Protein AF-A0A2W6VWK5-F1 (afdb_monomer_lite)

Structure (mmCIF, N/CA/C/O backbone):
data_AF-A0A2W6VWK5-F1
#
_entry.id   AF-A0A2W6VWK5-F1
#
loop_
_atom_site.group_PDB
_atom_site.id
_atom_site.type_symbol
_atom_site.label_atom_id
_atom_site.label_alt_id
_atom_site.label_comp_id
_atom_site.label_asym_id
_atom_site.label_entity_id
_atom_site.label_seq_id
_atom_site.pdbx_PDB_ins_code
_atom_site.Cartn_x
_atom_site.Cartn_y
_atom_site.Cartn_z
_atom_site.occupancy
_atom_site.B_iso_or_equiv
_atom_site.auth_seq_id
_atom_site.auth_comp_id
_atom_site.auth_asym_id
_atom_site.auth_atom_id
_atom_site.pdbx_PDB_model_num
ATOM 1 N N . THR A 1 1 ? 7.954 -11.097 17.289 1.00 69.50 1 THR A N 1
ATOM 2 C CA . THR A 1 1 ? 7.941 -9.858 16.477 1.00 69.50 1 THR A CA 1
ATOM 3 C C . THR A 1 1 ? 6.662 -9.106 16.772 1.00 69.50 1 THR A C 1
ATOM 5 O O . THR A 1 1 ? 5.590 -9.660 16.573 1.00 69.50 1 THR A O 1
ATOM 8 N N . LEU A 1 2 ? 6.759 -7.898 17.334 1.00 90.12 2 LEU A N 1
ATOM 9 C CA . LEU A 1 2 ? 5.585 -7.124 17.750 1.00 90.12 2 LEU A CA 1
ATOM 10 C C . LEU A 1 2 ? 5.021 -6.359 16.552 1.00 90.12 2 LEU A C 1
ATOM 12 O O . LEU A 1 2 ? 5.626 -5.398 16.084 1.00 90.12 2 LEU A O 1
ATOM 16 N N . TRP A 1 3 ? 3.873 -6.804 16.061 1.00 95.81 3 TRP A N 1
ATOM 17 C CA . TRP A 1 3 ? 3.056 -6.037 15.131 1.00 95.81 3 TRP A CA 1
ATOM 18 C C . TRP A 1 3 ? 2.143 -5.112 15.926 1.00 95.81 3 TRP A C 1
ATOM 20 O O . TRP A 1 3 ? 1.571 -5.524 16.936 1.00 95.81 3 TRP A O 1
ATOM 30 N N . ARG A 1 4 ? 1.986 -3.869 15.473 1.00 96.19 4 ARG A N 1
ATOM 31 C CA . ARG A 1 4 ? 0.983 -2.950 16.020 1.00 96.19 4 ARG A CA 1
ATOM 32 C C . ARG A 1 4 ? -0.165 -2.833 15.034 1.00 96.19 4 ARG A C 1
ATOM 34 O O . ARG A 1 4 ? 0.084 -2.650 13.849 1.00 96.19 4 ARG A O 1
ATOM 41 N N . VAL A 1 5 ? -1.395 -2.902 15.528 1.00 96.00 5 VAL A N 1
ATOM 42 C CA . VAL A 1 5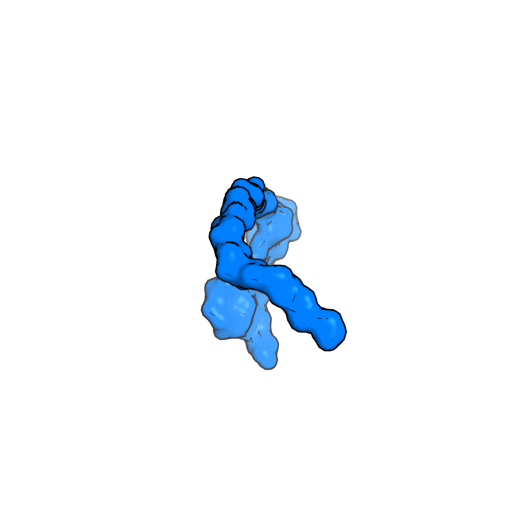 ? -2.608 -2.768 14.713 1.00 96.00 5 VAL A CA 1
ATOM 43 C C . VAL A 1 5 ? -3.404 -1.565 15.202 1.00 96.00 5 VAL A C 1
ATOM 45 O O . VAL A 1 5 ? -3.563 -1.385 16.411 1.00 96.00 5 VAL A O 1
ATOM 48 N N . ARG A 1 6 ? -3.892 -0.737 14.277 1.00 96.00 6 ARG A N 1
ATOM 49 C CA . ARG A 1 6 ? -4.764 0.408 14.548 1.00 96.00 6 ARG A CA 1
ATOM 50 C C . ARG A 1 6 ? -5.935 0.400 13.571 1.00 96.00 6 ARG A C 1
ATOM 52 O O . ARG A 1 6 ? -5.731 0.357 12.366 1.00 96.00 6 ARG A O 1
ATOM 59 N N . GLN A 1 7 ? -7.155 0.481 14.090 1.00 96.38 7 GLN A N 1
ATOM 60 C CA . GLN A 1 7 ? -8.344 0.666 13.264 1.00 96.38 7 GLN A CA 1
ATOM 61 C C . GLN A 1 7 ? -8.536 2.157 12.969 1.00 96.38 7 GLN A C 1
ATOM 63 O O . GLN A 1 7 ? -8.561 2.987 13.880 1.00 96.38 7 GLN A O 1
ATOM 68 N N . LEU A 1 8 ? -8.633 2.500 11.690 1.00 94.56 8 LEU A N 1
ATOM 69 C CA .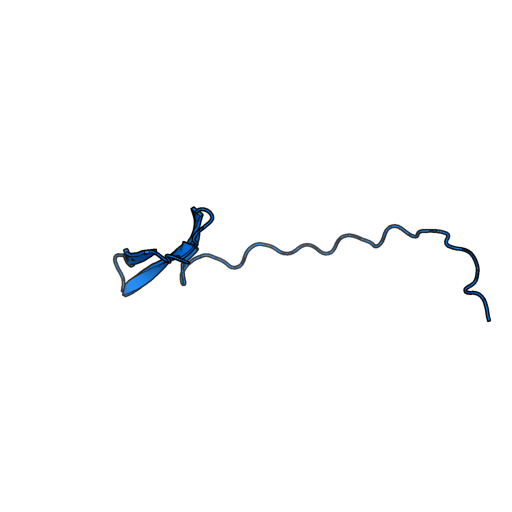 LEU A 1 8 ? -8.896 3.844 11.195 1.00 94.56 8 LEU A CA 1
ATOM 70 C C . LEU A 1 8 ? -10.404 4.049 10.981 1.00 94.56 8 LEU A C 1
ATOM 72 O O . LEU A 1 8 ? -11.221 3.129 11.085 1.00 94.56 8 LEU A O 1
ATOM 76 N N . LYS A 1 9 ? -10.795 5.289 10.672 1.00 93.06 9 LYS A N 1
ATOM 77 C CA . LYS A 1 9 ? -12.173 5.590 10.258 1.00 93.06 9 LYS A CA 1
ATOM 78 C C . LYS A 1 9 ? -12.521 4.817 8.980 1.00 93.06 9 LYS A C 1
ATOM 80 O O . LYS A 1 9 ? -11.653 4.566 8.153 1.00 93.06 9 LYS A O 1
ATOM 85 N N . GLY A 1 10 ? -13.796 4.459 8.825 1.00 92.19 10 GLY A N 1
ATOM 86 C CA . GLY A 1 10 ? -14.265 3.683 7.671 1.00 92.19 10 GLY A CA 1
ATOM 87 C C . GLY A 1 10 ? -13.971 2.182 7.756 1.00 92.19 10 GLY A C 1
ATOM 88 O O . GLY A 1 10 ? -14.191 1.478 6.782 1.00 92.19 10 GLY A O 1
ATOM 89 N N . GLY A 1 11 ? -13.495 1.689 8.906 1.00 94.44 11 GLY A N 1
ATOM 90 C CA . GLY A 1 11 ? -13.259 0.258 9.128 1.00 94.44 11 GLY A CA 1
ATOM 91 C C . GLY A 1 11 ? -11.925 -0.262 8.592 1.00 94.44 11 GLY A C 1
ATOM 92 O O . GLY A 1 11 ? -11.655 -1.445 8.742 1.00 94.44 11 GLY A O 1
ATOM 93 N N . VAL A 1 12 ? -11.086 0.610 8.027 1.00 95.19 12 VAL A N 1
ATOM 94 C CA . VAL A 1 12 ? -9.766 0.247 7.499 1.00 95.19 12 VAL A CA 1
ATOM 95 C C . VAL A 1 12 ? -8.814 -0.095 8.636 1.00 95.19 12 VAL A C 1
ATOM 97 O O . VAL A 1 12 ? -8.720 0.636 9.625 1.00 95.19 12 VAL A O 1
ATOM 100 N N 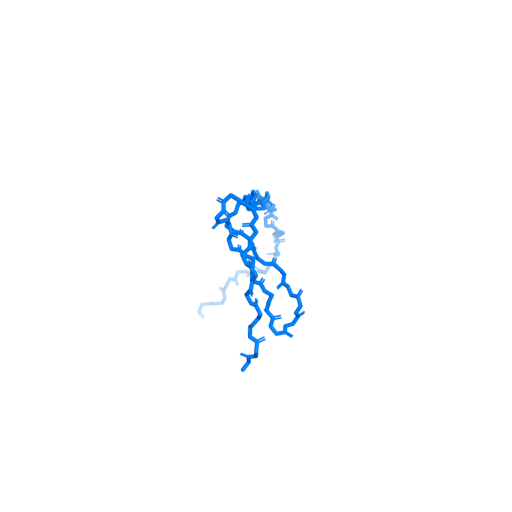. LEU A 1 13 ? -8.050 -1.164 8.467 1.00 95.69 13 LEU A N 1
ATOM 101 C CA . LEU A 1 13 ? -6.980 -1.519 9.383 1.00 95.69 13 LEU A CA 1
ATOM 102 C C . LEU A 1 13 ? -5.620 -1.002 8.893 1.00 95.69 13 LEU A C 1
ATOM 104 O O . LEU A 1 13 ? -5.291 -1.015 7.706 1.00 95.69 13 LEU A O 1
ATOM 108 N N . GLU A 1 14 ? -4.822 -0.530 9.845 1.00 96.19 14 GLU A N 1
ATOM 109 C CA . GLU A 1 14 ? -3.435 -0.129 9.661 1.00 96.19 14 G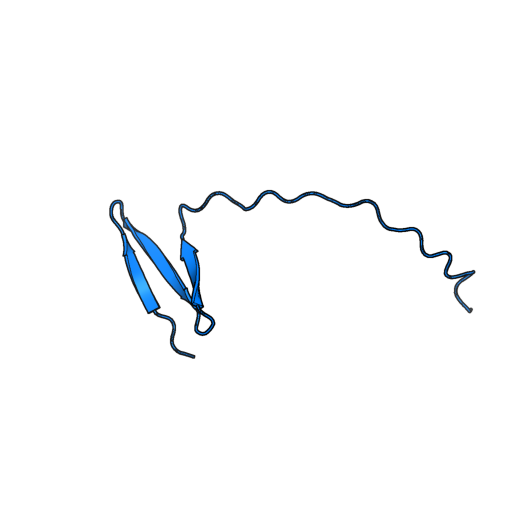LU A CA 1
ATOM 110 C C . GLU A 1 14 ? -2.539 -1.032 10.513 1.00 96.19 14 GLU A C 1
ATOM 112 O O . GLU A 1 14 ? -2.723 -1.144 11.728 1.00 96.19 14 GLU A O 1
ATOM 117 N N . TRP A 1 15 ? -1.536 -1.649 9.891 1.00 96.69 15 TRP A N 1
ATOM 118 C CA . TRP A 1 15 ? -0.552 -2.489 10.569 1.00 96.69 15 TRP A CA 1
ATOM 119 C C . TRP A 1 15 ? 0.822 -1.854 10.485 1.00 96.69 15 TRP A C 1
ATOM 121 O O . TRP A 1 15 ? 1.296 -1.499 9.410 1.00 96.69 15 TRP A O 1
ATOM 131 N N . THR A 1 16 ? 1.502 -1.766 11.620 1.00 96.56 16 THR A N 1
ATOM 132 C CA . THR A 1 16 ? 2.919 -1.418 11.682 1.00 96.56 16 THR A CA 1
ATOM 133 C C . THR A 1 16 ? 3.727 -2.678 11.950 1.00 96.56 16 THR A C 1
ATOM 135 O O . THR A 1 16 ? 3.554 -3.340 12.978 1.00 96.56 16 THR A O 1
ATOM 138 N N . SER A 1 17 ? 4.610 -3.006 11.013 1.00 95.88 17 SER A N 1
ATOM 139 C CA . SER A 1 17 ? 5.574 -4.096 11.152 1.00 95.88 17 SER A CA 1
ATOM 140 C C . SER A 1 17 ? 6.623 -3.790 12.233 1.00 95.88 17 SER A C 1
ATOM 142 O O . SER A 1 17 ? 6.852 -2.623 12.564 1.00 95.88 17 SER A O 1
ATOM 144 N N . PRO A 1 18 ? 7.343 -4.809 12.732 1.00 96.06 18 PRO A N 1
ATOM 145 C CA . PRO A 1 18 ? 8.439 -4.616 13.684 1.00 96.06 18 PRO A CA 1
ATOM 146 C C . PRO A 1 18 ? 9.540 -3.660 13.200 1.00 96.06 18 PRO A C 1
ATOM 148 O O . PRO A 1 18 ? 10.201 -3.030 14.016 1.00 96.06 18 PRO A O 1
ATOM 151 N N . THR A 1 19 ? 9.735 -3.540 11.882 1.00 95.44 19 THR A N 1
ATOM 152 C CA . THR A 1 19 ? 10.720 -2.633 11.269 1.00 95.44 19 THR A CA 1
ATOM 153 C C . THR A 1 19 ? 10.145 -1.249 10.953 1.00 95.44 19 THR A C 1
ATOM 155 O O . THR A 1 19 ? 10.782 -0.467 10.256 1.00 95.44 19 THR A O 1
ATOM 158 N N . GLY A 1 20 ? 8.920 -0.948 11.392 1.00 94.12 20 GLY A N 1
ATOM 159 C CA . GLY A 1 20 ? 8.284 0.359 11.215 1.00 94.12 20 GLY A CA 1
ATOM 160 C C . GLY A 1 20 ? 7.577 0.579 9.874 1.00 94.12 20 GLY A C 1
ATOM 161 O O . GLY A 1 20 ? 7.006 1.646 9.672 1.00 94.12 20 GLY A O 1
ATOM 162 N N . ARG A 1 21 ? 7.552 -0.404 8.959 1.00 94.06 21 ARG A N 1
ATOM 163 C CA . ARG A 1 21 ? 6.732 -0.296 7.734 1.00 94.06 21 ARG A CA 1
ATOM 164 C C . ARG A 1 21 ? 5.249 -0.302 8.083 1.00 94.06 21 ARG A C 1
ATOM 166 O O . ARG A 1 21 ? 4.832 -1.145 8.880 1.00 94.06 21 ARG A O 1
ATOM 173 N N . ILE A 1 22 ? 4.492 0.590 7.449 1.00 94.38 22 ILE A N 1
ATOM 174 C CA . ILE A 1 22 ? 3.046 0.742 7.616 1.00 94.38 22 ILE A CA 1
ATOM 175 C C . ILE A 1 22 ? 2.332 0.127 6.413 1.00 94.38 22 ILE A C 1
ATOM 177 O O . ILE A 1 22 ? 2.685 0.404 5.269 1.00 94.38 22 ILE A O 1
ATOM 181 N N . TYR A 1 23 ? 1.320 -0.685 6.692 1.00 91.94 23 TYR A N 1
ATOM 182 C CA . TYR A 1 23 ? 0.448 -1.325 5.715 1.00 91.94 23 TYR A CA 1
ATOM 183 C C . TYR A 1 23 ? -0.991 -0.889 5.974 1.00 91.94 23 TYR A C 1
ATOM 185 O O . TYR A 1 23 ? -1.398 -0.804 7.133 1.00 91.94 23 TYR A O 1
ATOM 193 N N . ARG A 1 24 ? -1.752 -0.627 4.910 1.00 93.12 24 ARG A N 1
ATOM 194 C CA . ARG A 1 24 ? -3.183 -0.305 4.968 1.00 93.12 24 ARG A CA 1
ATOM 195 C C . ARG A 1 24 ? -3.925 -1.030 3.854 1.00 93.12 24 ARG A C 1
ATOM 197 O O . ARG A 1 24 ? -3.402 -1.123 2.748 1.00 93.12 24 ARG A O 1
ATOM 204 N N . GLU A 1 25 ? -5.133 -1.504 4.144 1.00 86.62 25 GLU A N 1
ATOM 205 C CA . GLU A 1 25 ? -6.004 -2.166 3.156 1.00 86.62 25 GLU A CA 1
ATOM 206 C C . GLU A 1 25 ? -6.467 -1.225 2.043 1.00 86.62 25 GLU A C 1
ATOM 208 O O . GLU A 1 25 ? -6.653 -1.649 0.909 1.00 86.62 25 GLU A O 1
ATOM 213 N N . ASP A 1 26 ? -6.641 0.055 2.363 1.00 88.69 26 ASP A N 1
ATOM 214 C CA . ASP A 1 26 ? -7.104 1.079 1.429 1.00 88.69 26 ASP A CA 1
ATOM 215 C C . ASP A 1 26 ? -5.958 1.788 0.693 1.00 88.69 26 ASP A C 1
ATOM 217 O O . ASP A 1 26 ? -6.195 2.736 -0.059 1.00 88.69 26 ASP A O 1
ATOM 221 N N . ALA A 1 27 ? -4.710 1.359 0.909 1.00 85.00 27 ALA A N 1
ATOM 222 C CA . ALA A 1 27 ? -3.588 1.911 0.173 1.00 85.00 27 ALA A CA 1
ATOM 223 C C . ALA A 1 27 ? -3.703 1.515 -1.308 1.00 85.00 27 ALA A C 1
ATOM 225 O O . ALA A 1 27 ? -3.932 0.341 -1.614 1.00 85.00 27 ALA A O 1
ATOM 226 N N . PRO A 1 28 ? -3.507 2.457 -2.247 1.00 84.62 28 PRO A N 1
ATOM 227 C CA . PRO A 1 28 ? -3.427 2.100 -3.653 1.00 84.62 28 PRO A CA 1
ATOM 228 C C . PRO A 1 28 ? -2.271 1.119 -3.860 1.00 84.62 28 PRO A C 1
ATOM 230 O O . PRO A 1 28 ? -1.211 1.255 -3.239 1.00 84.62 28 PRO A O 1
ATOM 233 N N . ALA A 1 29 ? -2.468 0.138 -4.746 1.00 82.00 29 ALA A N 1
ATOM 234 C CA . ALA A 1 29 ? -1.385 -0.749 -5.144 1.00 82.00 29 ALA A CA 1
ATOM 235 C C . ALA A 1 29 ? -0.202 0.107 -5.636 1.00 82.00 29 ALA A C 1
ATOM 237 O O . ALA A 1 29 ? -0.414 1.009 -6.456 1.00 82.00 29 ALA A O 1
ATOM 238 N N . PRO A 1 30 ? 1.026 -0.116 -5.130 1.00 78.19 30 PRO A N 1
ATOM 239 C CA . PRO A 1 30 ? 2.172 0.663 -5.566 1.00 78.19 30 PRO A CA 1
ATOM 240 C C . PRO A 1 30 ? 2.357 0.480 -7.078 1.00 78.19 30 PRO A C 1
ATOM 242 O O . PRO A 1 30 ? 2.215 -0.642 -7.573 1.00 78.19 30 PRO A O 1
ATOM 245 N N . PRO A 1 31 ? 2.664 1.552 -7.827 1.00 82.19 31 PRO A N 1
ATOM 246 C CA . PRO A 1 31 ? 2.891 1.435 -9.257 1.00 82.19 31 PRO A CA 1
ATOM 247 C C . PRO A 1 31 ? 4.101 0.529 -9.498 1.00 82.19 31 PRO A C 1
ATOM 249 O O . PRO A 1 31 ? 5.181 0.755 -8.951 1.00 82.19 31 PRO A O 1
ATOM 252 N N . ILE A 1 32 ? 3.910 -0.504 -10.314 1.00 87.88 32 ILE A N 1
ATOM 253 C CA . ILE A 1 32 ? 4.980 -1.404 -10.743 1.00 87.88 32 ILE A CA 1
ATOM 254 C C . ILE A 1 32 ? 5.357 -1.014 -12.168 1.00 87.88 32 ILE A C 1
ATOM 256 O O . ILE A 1 32 ? 4.494 -0.929 -13.040 1.00 87.88 32 ILE A O 1
ATOM 260 N N . ALA A 1 33 ? 6.648 -0.798 -12.403 1.00 87.19 33 ALA A N 1
ATOM 261 C CA . ALA A 1 33 ? 7.202 -0.615 -13.736 1.00 87.19 33 ALA A CA 1
ATOM 262 C C . ALA A 1 33 ? 8.204 -1.735 -14.022 1.00 87.19 33 ALA A C 1
ATOM 264 O O . ALA A 1 33 ? 9.091 -2.008 -13.212 1.00 87.19 33 ALA A O 1
ATOM 265 N N . PHE A 1 34 ? 8.066 -2.377 -15.180 1.00 85.00 34 PHE A N 1
ATOM 266 C CA . PHE A 1 34 ? 9.077 -3.301 -15.676 1.00 85.00 34 PHE A CA 1
ATOM 267 C C . PHE A 1 34 ? 10.261 -2.495 -16.204 1.00 85.00 34 PHE A C 1
ATOM 269 O O . PHE A 1 34 ? 10.093 -1.625 -17.059 1.00 85.00 34 PHE A O 1
ATOM 276 N N . MET A 1 35 ? 11.457 -2.783 -15.699 1.00 85.56 35 MET A N 1
ATOM 277 C CA . MET A 1 35 ? 12.687 -2.274 -16.294 1.00 85.56 35 MET A CA 1
ATOM 278 C C . MET A 1 35 ? 13.164 -3.260 -17.362 1.00 85.56 35 MET A C 1
ATOM 280 O O . MET A 1 35 ? 13.067 -4.472 -17.141 1.00 85.56 35 MET A O 1
ATOM 284 N N . PRO A 1 36 ? 13.675 -2.781 -18.509 1.00 84.94 36 PRO A N 1
ATOM 285 C CA . PRO A 1 36 ? 14.317 -3.664 -19.469 1.00 84.94 36 PRO A CA 1
ATOM 286 C C . PRO A 1 36 ? 15.467 -4.398 -18.778 1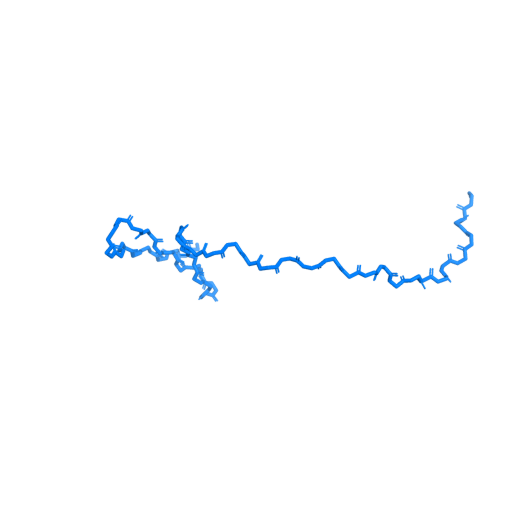.00 84.94 36 PRO A C 1
ATOM 288 O O . PRO A 1 36 ? 16.211 -3.808 -17.990 1.00 84.94 36 PRO A O 1
ATOM 291 N N . ALA A 1 37 ? 15.606 -5.689 -19.068 1.00 82.12 37 ALA A N 1
ATOM 292 C CA . ALA A 1 37 ? 16.763 -6.438 -18.616 1.00 82.12 37 ALA A CA 1
ATOM 293 C C . ALA A 1 37 ? 18.019 -5.790 -19.213 1.00 82.12 37 ALA A C 1
ATOM 295 O O . ALA A 1 37 ? 18.125 -5.639 -20.432 1.00 82.12 37 ALA A O 1
ATOM 296 N N . LEU A 1 38 ? 18.969 -5.401 -18.358 1.00 81.25 38 LEU A N 1
ATOM 297 C CA . LEU A 1 38 ? 20.329 -5.141 -18.811 1.00 81.25 38 LEU A CA 1
ATOM 298 C C . LEU A 1 38 ? 20.839 -6.458 -19.391 1.00 81.25 38 LEU A C 1
ATOM 300 O O . LEU A 1 38 ? 20.957 -7.450 -18.670 1.00 81.25 38 LEU A O 1
ATOM 304 N N . VAL A 1 39 ? 21.073 -6.476 -20.701 1.00 75.69 39 VAL A N 1
ATOM 305 C CA . VAL A 1 39 ? 21.735 -7.597 -21.360 1.00 75.69 39 VAL A CA 1
ATOM 306 C C . VAL A 1 39 ? 23.144 -7.653 -20.780 1.00 75.69 39 VAL A C 1
ATOM 308 O O . VAL A 1 39 ? 24.011 -6.869 -21.157 1.00 75.69 39 VAL A O 1
ATOM 311 N N . HIS A 1 40 ? 23.360 -8.536 -19.809 1.00 70.12 40 HIS A N 1
ATOM 312 C CA . HIS A 1 40 ? 24.706 -8.975 -19.496 1.00 70.12 40 HIS A CA 1
ATOM 313 C C . HIS A 1 40 ? 25.120 -9.898 -20.635 1.00 70.12 40 HIS A C 1
ATOM 315 O O . HIS A 1 40 ? 24.489 -10.934 -20.848 1.00 70.12 40 HIS A O 1
ATOM 321 N N . ASP A 1 41 ? 26.170 -9.519 -21.361 1.00 73.88 41 ASP A N 1
ATOM 322 C CA . ASP A 1 41 ? 26.901 -10.431 -22.241 1.00 73.88 41 ASP A CA 1
ATOM 323 C C . ASP A 1 41 ? 27.678 -11.434 -21.372 1.00 73.88 41 ASP A C 1
ATOM 325 O O . ASP A 1 41 ? 28.900 -11.433 -21.266 1.00 73.88 41 ASP A O 1
ATOM 329 N N . SER A 1 42 ? 26.940 -12.249 -20.624 1.00 72.94 42 SER A N 1
ATOM 330 C CA . SER A 1 42 ? 27.437 -13.527 -20.150 1.00 72.94 42 SER A CA 1
ATOM 331 C C . SER A 1 42 ? 27.454 -14.403 -21.388 1.00 72.94 42 SER A C 1
ATOM 333 O O . SER A 1 42 ? 26.388 -14.80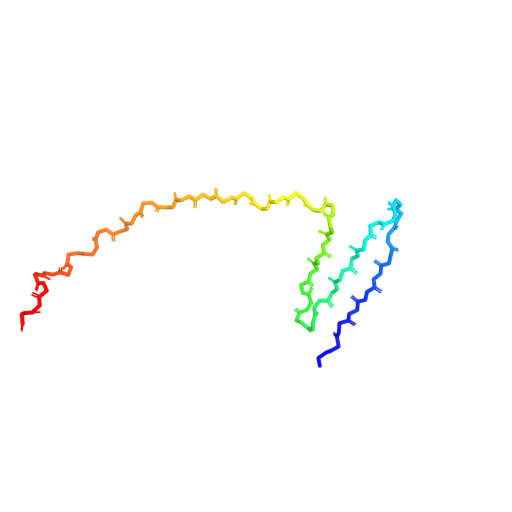4 -21.856 1.00 72.94 42 SER A O 1
ATOM 335 N N . GLY A 1 43 ? 28.653 -14.605 -21.944 1.00 75.75 43 GLY A N 1
ATOM 336 C CA . GLY A 1 43 ? 28.901 -15.463 -23.099 1.00 75.75 43 GLY A CA 1
ATOM 337 C C . GLY A 1 43 ? 28.239 -16.845 -22.978 1.00 75.75 43 GLY A C 1
ATOM 338 O O . GLY A 1 43 ? 27.636 -17.172 -21.954 1.00 75.75 43 GLY A O 1
ATOM 339 N N . PRO A 1 44 ? 28.321 -17.676 -24.028 1.00 82.88 44 PRO A N 1
ATOM 340 C CA . PRO A 1 44 ? 27.517 -18.890 -24.138 1.00 82.88 44 PRO A CA 1
ATOM 341 C C . PRO A 1 44 ? 27.597 -19.747 -22.869 1.00 82.88 44 PRO A C 1
ATOM 343 O O . PRO A 1 44 ? 28.684 -19.975 -22.334 1.00 82.88 44 PRO A O 1
ATOM 346 N N . ALA A 1 45 ? 26.435 -20.203 -22.388 1.00 78.75 45 ALA A N 1
ATOM 347 C CA . ALA A 1 45 ? 26.358 -21.071 -21.220 1.00 78.75 45 ALA A CA 1
ATOM 348 C C . ALA A 1 45 ? 27.256 -22.309 -21.430 1.00 78.75 45 ALA A C 1
ATOM 350 O O . ALA A 1 45 ? 27.213 -22.897 -22.516 1.00 78.75 45 ALA A O 1
ATOM 351 N N . PRO A 1 46 ? 28.078 -22.705 -20.439 1.00 77.31 46 PRO A N 1
ATOM 352 C CA . PRO A 1 46 ? 28.881 -23.915 -20.552 1.00 77.31 46 PRO A CA 1
ATOM 353 C C . PRO A 1 46 ? 27.968 -25.147 -20.616 1.00 77.31 46 PRO A C 1
ATOM 355 O O . PRO A 1 46 ? 26.940 -25.198 -19.936 1.00 77.31 46 PRO A O 1
ATOM 358 N N . PHE A 1 47 ? 28.345 -26.097 -21.473 1.00 79.62 47 PHE A N 1
ATOM 359 C CA . PHE A 1 47 ? 27.665 -27.376 -21.694 1.00 79.62 47 PHE A CA 1
ATOM 360 C C . PHE A 1 47 ? 28.032 -28.424 -20.638 1.00 79.62 47 PHE A C 1
ATOM 362 O O . PHE A 1 47 ? 29.154 -28.348 -20.086 1.00 79.62 47 PHE A O 1
#

Secondary structure (DSSP, 8-state):
---EEEEPGGG-EEEE-TTS-EEETTSPPPPP-PPPP------SPP-

pLDDT: mean 87.61, std 8.12, range [69.5, 96.69]

Radius of gyration: 20.24 Å; chains: 1; bounding box: 43×33×42 Å

Sequence (47 aa):
TLWRVRQLKGGVLEWTSPTGRIYREDAPAPPIAFMPALVHDSGPAPF

Foldseek 3Di:
DDKDWDQDPPRWIWIQDPVGDIDIPPDPDPDDDDDPDPPDCPDDDDD